Protein AF-A0ABD5LX48-F1 (afdb_monomer_lite)

Organism: Proteus mirabilis (NCBI:txid584)

Foldseek 3Di:
DDDDVPWDWDWDADPVRHTQWIDIHPDFIWGFDADPVGDTQWIDGPVFKIKGFDADPVGHTDDIDIDGDDVVVVVVNPPPDPVVCVVPVPDPPDDD

Sequence (96 aa):
MTRFGERELHYAFGALGELTSLQVNQHAPLQFSYNAVGQEYLRRSHAGFVNSSHYTATGLLAHQRAGRGTEQFFTIDTSPSPTTAILYGCAPQLSI

pLDDT: mean 78.26, std 23.56, range [28.02, 98.0]

Radius of gyration: 16.65 Å; chains: 1; bounding box: 33×35×47 Å

Secondary structure (DSSP, 8-state):
-EEETTEEEEEEE-TTS-EEEEEETTSPPEEEEE-TTS-EEEEEETTTEEEEEEE-TTS-EEEEEEEE--HHHHHTTTS--HHHHHHHT-------

Structure (mmCIF, N/CA/C/O backbone):
data_AF-A0ABD5LX48-F1
#
_entry.id   AF-A0ABD5LX48-F1
#
loop_
_atom_site.group_PDB
_atom_site.id
_atom_site.type_symbol
_atom_site.label_atom_id
_atom_site.label_alt_id
_atom_site.label_comp_id
_atom_site.label_asym_id
_atom_site.label_entity_id
_atom_site.label_seq_id
_atom_site.pdbx_PDB_ins_code
_atom_site.Cartn_x
_atom_site.Cartn_y
_atom_site.Cartn_z
_atom_site.occupancy
_atom_site.B_iso_or_equiv
_atom_site.auth_seq_id
_atom_site.auth_comp_id
_atom_site.auth_asym_id
_atom_site.auth_atom_id
_atom_site.pdbx_PDB_model_num
ATOM 1 N N . MET A 1 1 ? -3.566 3.563 21.565 1.00 67.00 1 MET A N 1
ATOM 2 C CA . MET A 1 1 ? -4.786 2.932 21.023 1.00 67.00 1 MET A CA 1
ATOM 3 C C . MET A 1 1 ? -5.529 3.989 20.233 1.00 67.00 1 MET A C 1
ATOM 5 O O . MET A 1 1 ? -5.910 4.999 20.813 1.00 67.00 1 MET A O 1
ATOM 9 N N . THR A 1 2 ? -5.632 3.810 18.918 1.00 91.12 2 THR A N 1
ATOM 10 C CA . THR A 1 2 ? -6.217 4.807 18.012 1.00 91.12 2 THR A CA 1
ATOM 11 C C . THR A 1 2 ? -7.670 4.443 17.761 1.00 91.12 2 THR A C 1
ATOM 13 O O . THR A 1 2 ? -7.980 3.286 17.485 1.00 91.12 2 THR A O 1
ATOM 16 N N . ARG A 1 3 ? -8.573 5.415 17.888 1.00 93.50 3 ARG A N 1
ATOM 17 C CA . ARG A 1 3 ? -10.008 5.219 17.670 1.00 93.50 3 ARG A CA 1
ATOM 18 C C . ARG A 1 3 ? -10.530 6.179 16.616 1.00 93.50 3 ARG A C 1
ATOM 20 O O . ARG A 1 3 ? -10.157 7.348 16.604 1.00 93.50 3 ARG A O 1
ATOM 27 N N . PHE A 1 4 ? -11.414 5.677 15.764 1.00 90.25 4 PHE A N 1
ATOM 28 C CA . PHE A 1 4 ? -12.155 6.462 14.785 1.00 90.25 4 PHE A CA 1
ATOM 29 C C . PHE A 1 4 ? -13.655 6.255 15.018 1.00 90.25 4 PHE A C 1
ATOM 31 O O . PHE A 1 4 ? -14.233 5.240 14.617 1.00 90.25 4 PHE A O 1
ATOM 38 N N . GLY A 1 5 ? -14.276 7.195 15.734 1.00 92.62 5 GLY A N 1
ATOM 39 C CA . GLY 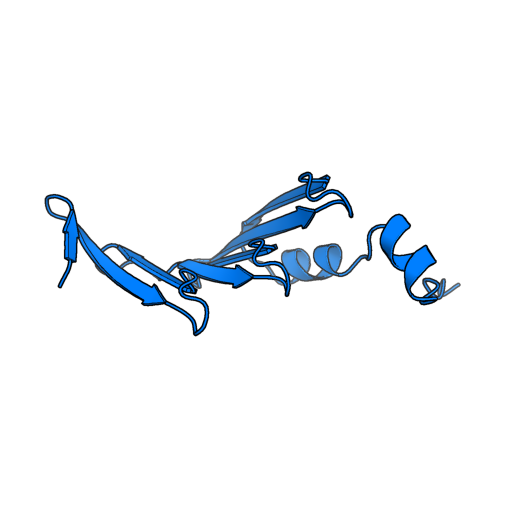A 1 5 ? -15.600 6.985 16.321 1.00 92.62 5 GLY A CA 1
ATOM 40 C C . GLY A 1 5 ? -15.568 5.814 17.307 1.00 92.62 5 GLY A C 1
ATOM 41 O O . GLY A 1 5 ? -14.710 5.758 18.185 1.00 92.62 5 GLY A O 1
ATOM 42 N N . GLU A 1 6 ? -16.469 4.851 17.123 1.00 93.81 6 GLU A N 1
ATOM 43 C CA . GLU A 1 6 ? -16.549 3.630 17.941 1.00 93.81 6 GLU A CA 1
ATOM 44 C C . GLU A 1 6 ? -15.591 2.517 17.490 1.00 93.81 6 GLU A C 1
ATOM 46 O O . GLU A 1 6 ? -15.545 1.450 18.098 1.00 93.81 6 GLU A O 1
ATOM 51 N N . ARG A 1 7 ? -14.827 2.738 16.413 1.00 95.31 7 ARG A N 1
ATOM 52 C CA . ARG A 1 7 ? -13.945 1.720 15.834 1.00 95.31 7 ARG A CA 1
ATOM 53 C C . ARG A 1 7 ? -12.545 1.839 16.407 1.00 95.31 7 ARG A C 1
ATOM 55 O O . ARG A 1 7 ? -11.947 2.914 16.380 1.00 95.31 7 ARG A O 1
ATOM 62 N N . GLU A 1 8 ? -12.013 0.726 16.882 1.00 97.12 8 GLU A N 1
ATOM 63 C CA . GLU A 1 8 ? -10.615 0.585 17.258 1.00 97.12 8 GLU A CA 1
ATOM 64 C C . GLU A 1 8 ? -9.770 0.291 16.019 1.00 97.12 8 GLU A C 1
ATOM 66 O O . GLU A 1 8 ? -10.144 -0.526 15.177 1.00 97.12 8 GLU A O 1
ATOM 71 N N . LEU A 1 9 ? -8.643 0.987 15.896 1.00 97.00 9 LEU A N 1
ATOM 72 C CA . LEU A 1 9 ? -7.692 0.811 14.811 1.00 97.00 9 LEU A CA 1
ATOM 73 C C . LEU A 1 9 ? -6.365 0.314 15.373 1.00 97.00 9 LEU A C 1
ATOM 75 O O . LEU A 1 9 ? -5.755 0.972 16.223 1.00 97.00 9 LEU A O 1
ATOM 79 N N . HIS A 1 10 ? -5.887 -0.800 14.826 1.00 97.31 10 HIS A N 1
ATOM 80 C CA . HIS A 1 10 ? -4.508 -1.244 14.995 1.00 97.31 10 HIS A CA 1
ATOM 81 C C . HIS A 1 10 ? -3.806 -1.155 13.652 1.00 97.31 10 HIS A C 1
ATOM 83 O O . HIS A 1 10 ? -4.341 -1.576 12.628 1.00 97.31 10 HIS A O 1
ATOM 89 N N . TYR A 1 11 ? -2.603 -0.604 13.653 1.00 97.06 11 TYR A N 1
ATOM 90 C CA . TYR A 1 11 ? -1.789 -0.488 12.459 1.00 97.06 11 TYR A CA 1
ATOM 91 C C . TYR A 1 11 ? -0.331 -0.748 12.793 1.00 97.06 11 TYR A C 1
ATOM 93 O O . TYR A 1 11 ? 0.113 -0.524 13.921 1.00 97.06 11 TYR A O 1
ATOM 101 N N . ALA A 1 12 ? 0.403 -1.217 11.795 1.00 97.50 12 ALA A N 1
ATOM 102 C CA . ALA A 1 12 ? 1.846 -1.367 11.858 1.00 97.50 12 ALA A CA 1
ATOM 103 C C . A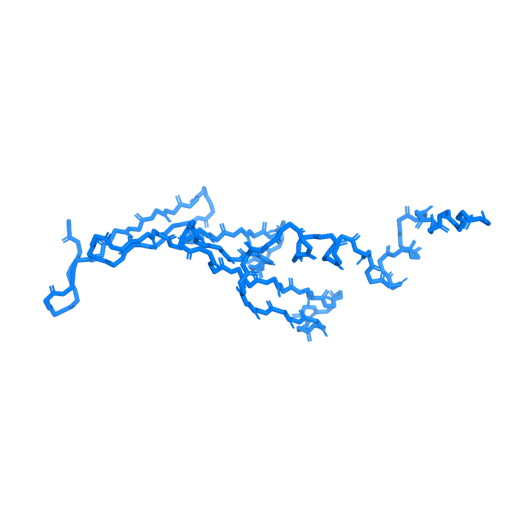LA A 1 12 ? 2.471 -0.659 10.661 1.00 97.50 12 ALA A C 1
ATOM 105 O O . ALA A 1 12 ? 1.899 -0.657 9.568 1.00 97.50 12 ALA A O 1
ATOM 106 N N . PHE A 1 13 ? 3.644 -0.080 10.888 1.00 97.56 13 PHE A N 1
ATOM 107 C CA . PHE A 1 13 ? 4.448 0.536 9.846 1.00 97.56 13 PHE A CA 1
ATOM 108 C C . PHE A 1 13 ? 5.730 -0.263 9.644 1.00 97.56 13 PHE A C 1
ATOM 110 O O . PHE A 1 13 ? 6.275 -0.820 10.600 1.00 97.56 13 PHE A O 1
ATOM 117 N N . GLY A 1 14 ? 6.182 -0.347 8.398 1.00 94.31 14 GLY A N 1
ATOM 118 C CA . GLY A 1 14 ? 7.487 -0.891 8.058 1.00 94.31 14 GLY A CA 1
ATOM 119 C C . GLY A 1 14 ? 8.610 0.118 8.289 1.00 94.31 14 GLY A C 1
ATOM 120 O O . GLY A 1 14 ? 8.407 1.215 8.816 1.00 94.31 14 GLY A O 1
ATOM 121 N N . ALA A 1 15 ? 9.825 -0.274 7.910 1.00 91.50 15 ALA A N 1
ATOM 122 C CA . ALA A 1 15 ? 11.029 0.511 8.174 1.00 91.50 15 ALA A CA 1
ATOM 123 C C . ALA A 1 15 ? 11.076 1.834 7.392 1.00 91.50 15 ALA A C 1
ATOM 125 O O . ALA A 1 15 ? 11.768 2.759 7.812 1.00 91.50 15 ALA A O 1
ATOM 126 N N . LEU A 1 16 ? 10.341 1.933 6.278 1.00 92.62 16 LEU A N 1
ATOM 127 C CA . LEU A 1 16 ? 10.251 3.142 5.460 1.00 92.62 16 LEU A CA 1
ATOM 128 C C . LEU A 1 16 ? 9.026 3.997 5.831 1.00 92.62 16 LEU A C 1
ATOM 130 O O . LEU A 1 16 ? 8.750 4.995 5.168 1.00 92.62 16 LEU A O 1
ATOM 134 N N . GLY A 1 17 ? 8.298 3.631 6.893 1.00 94.81 17 GLY A N 1
ATOM 135 C CA . GLY A 1 17 ? 7.078 4.314 7.324 1.00 94.81 17 GLY A CA 1
ATOM 136 C C . GLY A 1 17 ? 5.836 3.941 6.510 1.00 94.81 17 GLY A C 1
ATOM 137 O O . GLY A 1 17 ? 4.797 4.585 6.644 1.00 94.81 17 GLY A O 1
ATOM 138 N N . GLU A 1 18 ? 5.914 2.907 5.676 1.00 94.94 18 GLU A N 1
ATOM 139 C CA . GLU A 1 18 ? 4.799 2.378 4.900 1.00 94.94 18 GLU A CA 1
ATOM 140 C C . GLU A 1 18 ? 3.842 1.564 5.781 1.00 94.94 18 GLU A C 1
ATOM 142 O O . GLU A 1 18 ? 4.270 0.834 6.673 1.00 94.94 18 GLU A O 1
ATOM 147 N N . LEU A 1 19 ? 2.531 1.679 5.556 1.00 97.88 19 LEU A N 1
ATOM 148 C CA . LEU A 1 19 ? 1.521 0.940 6.318 1.00 97.88 19 LEU A CA 1
ATOM 149 C C . LEU A 1 19 ? 1.556 -0.541 5.925 1.00 97.88 19 LEU A C 1
ATOM 151 O O . LEU A 1 19 ? 1.125 -0.889 4.837 1.00 97.88 19 LEU A O 1
ATOM 155 N N . THR A 1 20 ? 2.010 -1.431 6.802 1.00 97.81 20 THR A N 1
ATOM 156 C CA . THR A 1 20 ? 2.142 -2.871 6.498 1.00 97.81 20 THR A CA 1
ATOM 157 C C . THR A 1 20 ? 0.981 -3.707 7.024 1.00 97.81 20 THR A C 1
ATOM 159 O O . THR A 1 20 ? 0.708 -4.792 6.503 1.00 97.81 20 THR A O 1
ATOM 162 N N . SER A 1 21 ? 0.260 -3.201 8.028 1.00 98.00 21 SER A N 1
ATOM 163 C CA . SER A 1 21 ? -0.924 -3.847 8.592 1.00 98.00 21 SER A CA 1
ATOM 164 C C . SER A 1 21 ? -1.975 -2.821 8.993 1.00 98.00 21 SER A C 1
ATOM 166 O O . SER A 1 21 ? -1.634 -1.793 9.575 1.00 98.00 21 SER A O 1
ATOM 168 N N . LEU A 1 22 ? -3.247 -3.124 8.729 1.00 97.69 22 LEU A N 1
ATOM 169 C CA . LEU A 1 22 ? -4.399 -2.370 9.222 1.00 97.69 22 LEU A CA 1
ATOM 170 C C . LEU A 1 22 ? -5.480 -3.332 9.712 1.00 97.6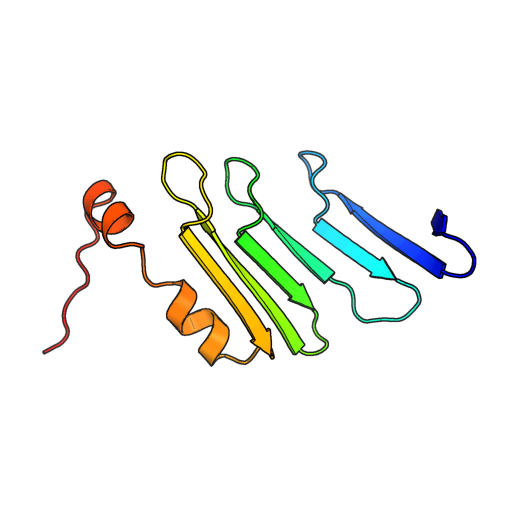9 22 LEU A C 1
ATOM 172 O O . LEU A 1 22 ? -5.975 -4.166 8.955 1.00 97.69 22 LEU A O 1
ATOM 176 N N . GLN A 1 23 ? -5.896 -3.164 10.959 1.00 97.69 23 GLN A N 1
ATOM 177 C CA . GLN A 1 23 ? -6.985 -3.896 11.583 1.00 97.69 23 GLN A CA 1
ATOM 178 C C . GLN A 1 23 ? -8.035 -2.921 12.106 1.00 97.69 23 GLN A C 1
ATOM 180 O O . GLN A 1 23 ? -7.703 -1.917 12.737 1.00 97.69 23 GLN A O 1
ATOM 185 N N . VAL A 1 24 ? -9.302 -3.255 11.870 1.00 96.25 24 VAL A N 1
ATOM 186 C CA . VAL A 1 24 ? -10.454 -2.538 12.417 1.00 96.25 24 VAL A CA 1
ATOM 187 C C . VAL A 1 24 ? -11.163 -3.470 13.387 1.00 96.25 24 VAL A C 1
ATOM 189 O O . VAL A 1 24 ? -11.631 -4.537 12.981 1.00 96.25 24 VAL A O 1
ATOM 192 N N . ASN A 1 25 ? -11.264 -3.068 14.651 1.00 95.50 25 ASN A N 1
ATOM 193 C CA . ASN A 1 25 ? -11.817 -3.886 15.729 1.00 95.50 25 ASN A CA 1
ATOM 194 C C . ASN A 1 25 ? -11.186 -5.296 15.721 1.00 95.50 25 ASN A C 1
ATOM 196 O O . ASN A 1 25 ? -9.978 -5.456 15.563 1.00 95.50 25 ASN A O 1
ATOM 200 N N . GLN A 1 26 ? -12.022 -6.335 15.797 1.00 95.19 26 GLN A N 1
ATOM 201 C CA . GLN A 1 26 ? -11.601 -7.736 15.842 1.00 95.19 26 GLN A CA 1
ATOM 202 C C . GLN A 1 26 ? -11.615 -8.422 14.463 1.00 95.19 26 GLN A C 1
ATOM 204 O O . GLN A 1 26 ? -11.552 -9.648 14.390 1.00 95.19 26 GLN A O 1
ATOM 209 N N . HIS A 1 27 ? -11.746 -7.668 13.364 1.00 95.19 27 HIS A N 1
ATOM 210 C CA . HIS A 1 27 ? -11.719 -8.255 12.022 1.00 95.19 27 HIS A CA 1
ATOM 211 C C . HIS A 1 27 ? -10.313 -8.729 11.645 1.00 95.19 27 HIS A C 1
ATOM 213 O O . HIS A 1 27 ? -9.316 -8.208 12.138 1.00 95.19 27 HIS A O 1
ATOM 219 N N . ALA A 1 28 ? -10.224 -9.695 10.727 1.00 95.75 28 ALA A N 1
ATOM 220 C CA . ALA A 1 28 ? -8.936 -10.144 10.214 1.00 95.75 28 ALA A CA 1
ATOM 221 C C . ALA A 1 28 ? -8.186 -8.967 9.552 1.00 95.75 28 ALA A C 1
ATOM 223 O O . ALA A 1 28 ? -8.758 -8.315 8.670 1.00 95.75 28 ALA A O 1
ATOM 224 N N . PRO A 1 29 ? -6.922 -8.699 9.927 1.00 96.94 29 PRO A N 1
ATOM 225 C CA . PRO A 1 29 ? -6.184 -7.548 9.420 1.00 96.94 29 PRO A CA 1
ATOM 226 C C . PRO A 1 29 ? -5.998 -7.605 7.901 1.00 96.94 29 PRO A C 1
ATOM 228 O O . PRO A 1 29 ? -5.915 -8.687 7.308 1.00 96.94 29 PRO A O 1
ATOM 231 N N . LEU A 1 30 ? -5.875 -6.431 7.288 1.00 97.25 30 LEU A N 1
ATOM 232 C CA . LEU A 1 30 ? -5.285 -6.258 5.967 1.00 97.25 30 LEU A CA 1
ATOM 233 C C . LEU A 1 30 ? -3.762 -6.222 6.111 1.00 97.25 30 LEU A C 1
ATOM 235 O O . LEU A 1 30 ? -3.246 -5.480 6.940 1.00 97.25 30 LEU A O 1
ATOM 239 N N . GLN A 1 31 ? -3.056 -7.005 5.302 1.00 97.94 31 GLN A N 1
ATOM 240 C CA . GLN A 1 31 ? -1.609 -6.936 5.118 1.00 97.94 31 GLN A CA 1
ATOM 241 C C . GLN A 1 31 ? -1.313 -6.277 3.776 1.00 97.94 31 GLN A C 1
ATOM 243 O O . GLN A 1 31 ? -1.966 -6.606 2.784 1.00 97.94 31 GLN A O 1
ATOM 248 N N . PHE A 1 32 ? -0.310 -5.410 3.749 1.00 97.38 32 PHE A N 1
ATOM 249 C CA . PHE A 1 32 ? 0.112 -4.658 2.571 1.00 97.38 32 PHE A CA 1
ATOM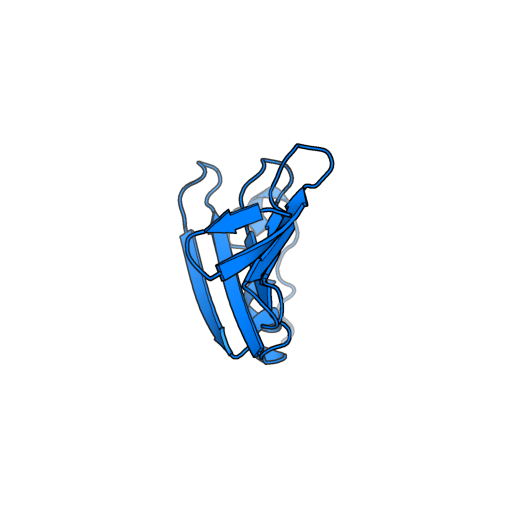 250 C C . PHE A 1 32 ? 1.558 -5.019 2.230 1.00 97.38 32 PHE A C 1
ATOM 252 O O . PHE A 1 32 ? 2.376 -5.265 3.118 1.00 97.38 32 PHE A O 1
ATOM 259 N N . SER A 1 33 ? 1.884 -5.085 0.944 1.00 94.25 33 SER A N 1
ATOM 260 C CA . SER A 1 33 ? 3.241 -5.345 0.464 1.00 94.25 33 SER A CA 1
ATOM 261 C C . SER A 1 33 ? 3.601 -4.379 -0.649 1.00 94.25 33 SER A C 1
ATOM 263 O O . SER A 1 33 ? 2.793 -4.099 -1.537 1.00 94.25 33 SER A O 1
ATOM 265 N N . TYR A 1 34 ? 4.835 -3.892 -0.589 1.00 92.19 34 TYR A N 1
ATOM 266 C CA . TYR A 1 34 ? 5.333 -2.817 -1.432 1.00 92.19 34 TYR A CA 1
ATOM 267 C C . TYR A 1 34 ? 6.534 -3.284 -2.248 1.00 92.19 34 TYR A C 1
ATOM 269 O O . TYR A 1 34 ? 7.314 -4.126 -1.799 1.00 92.19 34 TYR A O 1
ATOM 277 N N . ASN A 1 35 ? 6.672 -2.754 -3.459 1.00 88.25 35 ASN A N 1
ATOM 278 C CA . ASN A 1 35 ? 7.873 -2.946 -4.262 1.00 88.25 35 ASN A CA 1
ATOM 279 C C . ASN A 1 35 ? 9.000 -2.005 -3.785 1.00 88.25 35 ASN A C 1
ATOM 281 O O . ASN A 1 35 ? 8.799 -1.155 -2.917 1.00 88.25 35 ASN A O 1
ATOM 285 N N . ALA A 1 36 ? 10.193 -2.129 -4.372 1.00 86.94 36 ALA A N 1
ATOM 286 C CA . ALA A 1 36 ? 11.368 -1.347 -3.972 1.00 86.94 36 ALA A CA 1
ATOM 287 C C . ALA A 1 36 ? 11.208 0.178 -4.142 1.00 86.94 36 ALA A C 1
ATOM 289 O O . ALA A 1 36 ? 11.947 0.938 -3.524 1.00 86.94 36 ALA A O 1
ATOM 290 N N . VAL A 1 37 ? 10.254 0.626 -4.966 1.00 88.94 37 VAL A N 1
ATOM 291 C CA . VAL A 1 37 ? 9.949 2.050 -5.184 1.00 88.94 37 VAL A CA 1
ATOM 292 C C . VAL A 1 37 ? 8.739 2.528 -4.369 1.00 88.94 37 VAL A C 1
ATOM 294 O O . VAL A 1 37 ? 8.281 3.652 -4.553 1.00 88.94 37 VAL A O 1
ATOM 297 N N . GLY A 1 38 ? 8.221 1.697 -3.458 1.00 89.75 38 GLY A N 1
ATOM 298 C CA . GLY A 1 38 ? 7.167 2.065 -2.510 1.00 89.75 38 GLY A CA 1
ATOM 299 C C . GLY A 1 38 ? 5.736 1.954 -3.039 1.00 89.75 38 GLY A C 1
ATOM 300 O O . GLY A 1 38 ? 4.816 2.468 -2.408 1.00 89.75 38 GLY A O 1
ATOM 301 N N . GLN A 1 39 ? 5.506 1.289 -4.172 1.00 92.31 39 GLN A N 1
ATOM 302 C CA . GLN A 1 39 ? 4.151 1.042 -4.676 1.00 92.31 39 GLN A CA 1
ATOM 303 C C . GLN A 1 39 ? 3.582 -0.245 -4.079 1.00 92.31 39 GLN A C 1
ATOM 305 O O . GLN A 1 39 ? 4.245 -1.285 -4.088 1.00 92.31 39 GLN A O 1
ATOM 310 N N . GLU A 1 40 ? 2.346 -0.185 -3.585 1.00 94.81 40 GLU A N 1
ATOM 311 C CA . GLU A 1 40 ? 1.620 -1.354 -3.086 1.00 94.81 40 GLU A CA 1
ATOM 312 C C . GLU A 1 40 ? 1.286 -2.293 -4.252 1.00 94.81 40 GLU A C 1
ATOM 314 O O . GLU A 1 40 ? 0.505 -1.931 -5.126 1.00 94.81 40 GLU A O 1
ATOM 319 N N . TYR A 1 41 ? 1.844 -3.504 -4.268 1.00 92.31 41 TYR A N 1
ATOM 320 C CA . TYR A 1 41 ? 1.541 -4.495 -5.311 1.00 92.31 41 TYR A CA 1
ATOM 321 C C . TYR A 1 41 ? 0.635 -5.623 -4.814 1.00 92.31 41 TYR A C 1
ATOM 323 O O . TYR A 1 41 ? 0.044 -6.337 -5.622 1.00 92.31 41 TYR A O 1
ATOM 331 N N . LEU A 1 42 ? 0.508 -5.792 -3.495 1.00 93.75 42 LEU A N 1
ATOM 332 C CA . LEU A 1 42 ? -0.322 -6.831 -2.903 1.00 93.75 42 LEU A CA 1
ATOM 333 C C . LEU A 1 42 ? -0.970 -6.344 -1.610 1.00 93.75 42 LEU A C 1
ATOM 335 O O . LEU A 1 42 ? -0.305 -5.843 -0.702 1.00 93.75 42 LEU A O 1
ATOM 339 N N . ARG A 1 43 ? -2.271 -6.596 -1.503 1.00 96.00 43 ARG A N 1
ATOM 340 C CA . ARG A 1 43 ? -3.058 -6.447 -0.283 1.00 96.00 43 ARG A CA 1
ATOM 341 C C . ARG A 1 43 ? -3.846 -7.710 -0.032 1.00 96.00 43 ARG A C 1
ATOM 343 O O . ARG A 1 43 ? -4.514 -8.205 -0.933 1.00 96.00 43 ARG A O 1
ATOM 350 N N . ARG A 1 44 ? -3.820 -8.227 1.191 1.00 95.25 44 ARG A N 1
ATOM 351 C CA . ARG A 1 44 ? -4.540 -9.461 1.526 1.00 95.25 44 ARG A CA 1
ATOM 352 C C . ARG A 1 44 ? -5.094 -9.463 2.937 1.00 95.25 44 ARG A C 1
ATOM 354 O O . ARG A 1 44 ? -4.632 -8.722 3.791 1.00 95.25 44 ARG A O 1
ATOM 361 N N . SER A 1 45 ? -6.075 -10.319 3.175 1.00 95.25 45 SER A N 1
ATOM 362 C CA . SER A 1 45 ? -6.549 -10.681 4.505 1.00 95.25 45 SER A CA 1
ATOM 363 C C . SER A 1 45 ? -6.799 -12.178 4.558 1.00 95.25 45 SER A C 1
ATOM 365 O O . SER A 1 45 ? -7.349 -12.761 3.622 1.00 95.25 45 SER A O 1
ATOM 367 N N . HIS A 1 46 ? -6.470 -12.790 5.692 1.00 90.44 46 HIS A N 1
ATOM 368 C CA . HIS A 1 46 ? -6.747 -14.200 5.969 1.00 90.44 46 HIS A CA 1
ATOM 369 C C . HIS A 1 46 ? -8.252 -14.527 5.992 1.00 90.44 46 HIS A C 1
ATOM 371 O O . HIS A 1 46 ? -8.620 -15.692 5.906 1.00 90.44 46 HIS A O 1
ATOM 377 N N . ALA A 1 47 ? -9.133 -13.516 6.012 1.00 91.50 47 ALA A N 1
ATOM 378 C CA . ALA A 1 47 ? -10.566 -13.688 5.750 1.00 91.50 47 ALA A CA 1
ATOM 379 C C . ALA A 1 47 ? -10.888 -14.044 4.279 1.00 91.50 47 ALA A C 1
ATOM 381 O O . ALA A 1 47 ? -12.053 -14.191 3.913 1.00 91.50 47 ALA A O 1
ATOM 382 N N . GLY A 1 48 ? -9.866 -14.187 3.430 1.00 89.00 48 GLY A N 1
ATOM 383 C CA . GLY A 1 48 ? -9.993 -14.621 2.045 1.00 89.00 48 GLY A CA 1
ATOM 384 C C . GLY A 1 48 ? -10.081 -13.477 1.046 1.00 89.00 48 GLY A C 1
ATOM 385 O O . GLY A 1 48 ? -10.553 -13.710 -0.054 1.00 89.00 48 GLY A O 1
ATOM 386 N N . PHE A 1 49 ? -9.644 -12.265 1.387 1.00 91.44 49 PHE A N 1
ATOM 387 C CA . PHE A 1 49 ? -9.543 -11.148 0.441 1.00 91.44 49 PHE A CA 1
ATOM 388 C C . PHE A 1 49 ? -8.117 -11.035 -0.098 1.00 91.44 49 PHE A C 1
ATOM 390 O O . PHE A 1 49 ? -7.169 -11.102 0.684 1.00 91.44 49 PHE A O 1
ATOM 397 N N . VAL A 1 50 ? -7.965 -10.813 -1.405 1.00 92.50 50 VAL A N 1
ATOM 398 C CA . VAL A 1 50 ? -6.693 -10.428 -2.030 1.00 92.50 50 VAL A CA 1
ATOM 399 C C . VAL A 1 50 ? -6.948 -9.373 -3.109 1.00 92.50 50 VAL A C 1
ATOM 401 O O . VAL A 1 50 ? -7.937 -9.453 -3.835 1.00 92.50 50 VAL A O 1
ATOM 404 N N . ASN A 1 51 ? -6.054 -8.394 -3.215 1.00 91.69 51 ASN A N 1
ATOM 405 C CA . ASN A 1 51 ? -5.928 -7.459 -4.325 1.00 91.69 51 ASN A CA 1
ATOM 406 C C . ASN A 1 51 ? -4.460 -7.427 -4.769 1.00 91.69 51 ASN A C 1
ATOM 408 O O . ASN A 1 51 ? -3.588 -7.203 -3.931 1.00 91.69 51 ASN A O 1
ATOM 412 N N . SER A 1 52 ? -4.200 -7.661 -6.053 1.00 91.12 52 SER A N 1
ATOM 413 C CA . SER A 1 52 ? -2.886 -7.482 -6.667 1.00 91.12 52 SER A CA 1
ATOM 414 C C . SER A 1 52 ? -2.897 -6.337 -7.670 1.00 91.12 52 SER A C 1
ATOM 416 O O . SER A 1 52 ? -3.884 -6.118 -8.375 1.00 91.12 52 SER A O 1
ATOM 418 N N . SER A 1 53 ? -1.800 -5.587 -7.724 1.00 90.00 53 SER A N 1
ATOM 419 C CA . SER A 1 53 ? -1.637 -4.412 -8.581 1.00 90.00 53 SER A CA 1
ATOM 420 C C . SER A 1 53 ? -0.262 -4.424 -9.248 1.00 90.00 53 SER A C 1
ATOM 422 O O . SER A 1 53 ? 0.757 -4.603 -8.589 1.00 90.00 53 SER A O 1
ATOM 424 N N . HIS A 1 54 ? -0.235 -4.203 -10.561 1.00 90.69 54 HIS A N 1
ATOM 425 C CA . HIS A 1 54 ? 0.979 -4.117 -11.373 1.00 90.69 54 HIS A CA 1
ATOM 426 C C . HIS A 1 54 ? 1.086 -2.754 -12.018 1.00 90.69 54 HIS A C 1
ATOM 428 O O . HIS A 1 54 ? 0.097 -2.228 -12.534 1.00 90.69 54 HIS A O 1
ATOM 434 N N . TYR A 1 55 ? 2.302 -2.224 -12.055 1.00 89.00 55 TYR A N 1
ATOM 435 C CA . TYR A 1 55 ? 2.581 -0.894 -12.574 1.00 89.00 55 TYR A CA 1
ATOM 436 C C . TYR A 1 55 ? 3.478 -0.958 -13.812 1.00 89.00 55 TYR A C 1
ATOM 438 O O . TYR A 1 55 ? 4.337 -1.831 -13.936 1.00 89.00 55 TYR A O 1
ATOM 446 N N . THR A 1 56 ? 3.282 -0.025 -14.741 1.00 89.31 56 THR A N 1
ATOM 447 C CA . THR A 1 56 ? 4.211 0.222 -15.847 1.00 89.31 56 THR A CA 1
ATOM 448 C C . THR A 1 56 ? 5.536 0.772 -15.314 1.00 89.31 56 THR A C 1
ATOM 450 O O . THR A 1 56 ? 5.616 1.261 -14.188 1.00 89.31 56 THR A O 1
ATOM 453 N N . ALA A 1 57 ? 6.571 0.793 -16.159 1.00 85.62 57 ALA A N 1
ATOM 454 C CA . ALA A 1 57 ? 7.856 1.415 -15.821 1.00 85.62 57 ALA A CA 1
ATOM 455 C C . ALA A 1 57 ? 7.742 2.913 -15.468 1.00 85.62 57 ALA A C 1
ATOM 457 O O . ALA A 1 57 ? 8.568 3.439 -14.731 1.00 85.62 57 ALA A O 1
ATOM 458 N N . THR A 1 58 ? 6.712 3.600 -15.972 1.00 91.50 58 THR A N 1
ATOM 459 C CA . THR A 1 58 ? 6.415 5.006 -15.651 1.00 91.50 58 THR A CA 1
ATOM 460 C C . THR A 1 58 ? 5.542 5.173 -14.403 1.00 91.50 58 THR A C 1
ATOM 462 O O . THR A 1 58 ? 5.185 6.294 -14.056 1.00 91.50 58 THR A O 1
ATOM 465 N N . GLY A 1 59 ? 5.187 4.076 -13.729 1.00 88.88 59 GLY A N 1
ATOM 466 C CA . GLY A 1 59 ? 4.415 4.083 -12.489 1.00 88.88 59 GLY A CA 1
ATOM 467 C C . GLY A 1 59 ? 2.893 4.103 -12.662 1.00 88.88 59 GLY A C 1
ATOM 468 O O . GLY A 1 59 ? 2.185 4.281 -11.674 1.00 88.88 59 GLY A O 1
ATOM 469 N N . LEU A 1 60 ? 2.366 3.905 -13.875 1.00 93.69 60 LEU A N 1
ATOM 470 C CA . LEU A 1 60 ? 0.919 3.837 -14.117 1.00 93.69 60 LEU A CA 1
ATOM 471 C C . LEU A 1 60 ? 0.377 2.446 -13.784 1.00 93.69 60 LEU A C 1
ATOM 473 O O . LEU A 1 60 ? 1.040 1.453 -14.060 1.00 93.69 60 LEU A O 1
ATOM 477 N N . LEU A 1 61 ? -0.836 2.352 -13.238 1.00 90.56 61 LEU A N 1
ATOM 478 C CA . LEU A 1 61 ? -1.485 1.062 -12.988 1.00 90.56 61 LEU A CA 1
ATOM 479 C C . LEU A 1 61 ? -1.787 0.361 -14.324 1.00 90.56 61 LEU A C 1
ATOM 4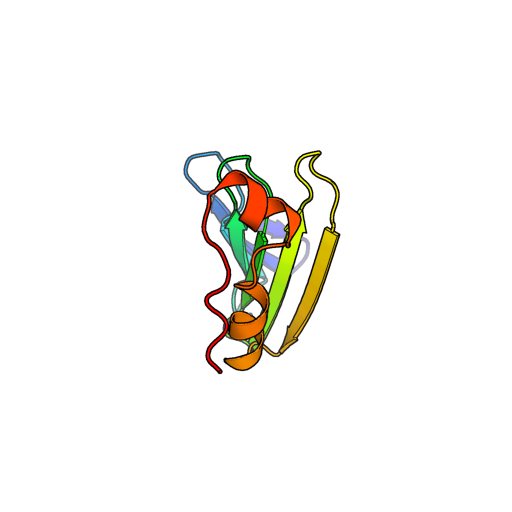81 O O . LEU A 1 61 ? -2.586 0.851 -15.118 1.00 90.56 61 LEU A O 1
ATOM 485 N N . ALA A 1 62 ? -1.141 -0.778 -14.565 1.00 89.81 62 ALA A N 1
ATOM 486 C CA . ALA A 1 62 ? -1.287 -1.573 -15.782 1.00 89.81 62 ALA A CA 1
ATOM 487 C C . ALA A 1 62 ? -2.339 -2.677 -15.617 1.00 89.81 62 ALA A C 1
ATOM 489 O O . ALA A 1 62 ? -3.189 -2.872 -16.485 1.00 89.81 62 ALA A O 1
ATOM 490 N N . HIS A 1 63 ? -2.295 -3.388 -14.488 1.00 88.31 63 HIS A N 1
ATOM 491 C CA . HIS A 1 63 ? -3.229 -4.464 -14.177 1.00 88.31 63 HIS A CA 1
ATOM 492 C C . HIS A 1 63 ? -3.598 -4.422 -12.704 1.00 88.31 63 HIS A C 1
ATOM 494 O O . HIS A 1 63 ? -2.740 -4.214 -11.849 1.00 88.31 63 HIS A O 1
ATOM 500 N N . GLN A 1 64 ? -4.869 -4.665 -12.410 1.00 92.19 64 GLN A N 1
ATOM 501 C CA . GLN A 1 64 ? -5.333 -4.858 -11.049 1.00 92.19 64 GLN A CA 1
ATOM 502 C C . GLN A 1 64 ? -6.338 -5.993 -11.009 1.00 92.19 64 GLN A C 1
ATOM 504 O O . GLN A 1 64 ? -7.176 -6.135 -11.903 1.00 92.19 64 GLN A O 1
ATOM 509 N N . ARG A 1 65 ? -6.253 -6.803 -9.962 1.00 89.00 65 ARG A N 1
ATOM 510 C CA . ARG A 1 65 ? -7.209 -7.870 -9.690 1.00 89.00 65 ARG A CA 1
ATOM 511 C C . ARG A 1 65 ? -7.560 -7.826 -8.225 1.00 89.00 65 ARG A C 1
ATOM 513 O O . ARG A 1 65 ? -6.694 -7.603 -7.395 1.00 89.00 65 ARG A O 1
ATOM 520 N N . ALA A 1 66 ? -8.822 -8.058 -7.903 1.00 89.31 66 ALA A N 1
ATOM 521 C CA . ALA A 1 66 ? -9.277 -8.175 -6.529 1.00 89.31 66 ALA A CA 1
ATOM 522 C C . ALA A 1 66 ? -10.343 -9.259 -6.438 1.00 89.31 66 ALA A C 1
ATOM 524 O O . ALA A 1 66 ? -11.133 -9.444 -7.363 1.00 89.31 66 ALA A O 1
ATOM 525 N N . GLY A 1 67 ? -10.365 -9.989 -5.331 1.00 88.00 67 GLY A N 1
ATOM 526 C CA . GLY A 1 67 ? -11.347 -11.040 -5.139 1.00 88.00 67 GLY A CA 1
ATOM 527 C C . GLY A 1 67 ? -11.004 -11.966 -3.991 1.00 88.00 67 GLY A C 1
ATOM 528 O O . GLY A 1 67 ? -10.305 -11.595 -3.043 1.00 88.00 67 GLY A O 1
ATOM 529 N N . ARG A 1 68 ? -11.532 -13.189 -4.082 1.00 85.81 68 ARG A N 1
ATOM 530 C CA . ARG A 1 68 ? -11.285 -14.210 -3.076 1.00 85.81 68 ARG A CA 1
ATOM 531 C C . ARG A 1 68 ? -9.888 -14.798 -3.261 1.00 85.81 68 ARG A C 1
ATOM 533 O O . ARG A 1 68 ? -9.587 -15.334 -4.327 1.00 85.81 68 ARG A O 1
ATOM 540 N N . GLY A 1 69 ? -9.065 -14.719 -2.220 1.00 68.19 69 GLY A N 1
ATOM 541 C CA . GLY A 1 69 ? -7.738 -15.324 -2.159 1.00 68.19 69 GLY A CA 1
ATOM 542 C C . GLY A 1 69 ? -7.825 -16.839 -2.217 1.00 68.19 69 GLY A C 1
ATOM 543 O O . GLY A 1 69 ? -7.950 -17.497 -1.191 1.00 68.19 69 GLY A O 1
ATOM 544 N N . THR A 1 70 ? -7.800 -17.379 -3.426 1.00 66.00 70 THR A N 1
ATOM 545 C CA . THR A 1 70 ? -7.601 -18.803 -3.707 1.00 66.00 70 THR A CA 1
ATOM 546 C C . THR A 1 70 ? -6.191 -18.973 -4.265 1.00 66.00 70 THR A C 1
ATOM 548 O O . THR A 1 70 ? -5.604 -17.996 -4.729 1.00 66.00 70 THR A O 1
ATOM 551 N N . GLU A 1 71 ? -5.619 -20.179 -4.240 1.00 59.66 71 GLU A N 1
ATOM 552 C CA . GLU A 1 71 ? -4.259 -20.399 -4.768 1.00 59.66 71 GLU A CA 1
ATOM 553 C C . GLU A 1 71 ? -4.111 -19.930 -6.228 1.00 59.66 71 GLU A C 1
ATOM 555 O O . GLU A 1 71 ? -3.105 -19.322 -6.587 1.00 59.66 71 GLU A O 1
ATOM 560 N N . GLN A 1 72 ? -5.176 -20.070 -7.025 1.00 58.38 72 GLN A N 1
ATOM 561 C CA . GLN A 1 72 ? -5.261 -19.604 -8.413 1.00 58.38 72 GLN A CA 1
ATOM 562 C C . GLN A 1 72 ? -5.105 -18.077 -8.570 1.00 58.38 72 GLN A C 1
ATOM 564 O O . GLN A 1 72 ? -4.717 -17.604 -9.639 1.00 58.38 72 GLN A O 1
ATOM 569 N N . PHE A 1 73 ? -5.379 -17.295 -7.519 1.00 60.38 73 PHE A N 1
ATOM 570 C CA . PHE A 1 73 ? -5.216 -15.839 -7.535 1.00 60.38 73 PHE A CA 1
ATOM 571 C C . PHE A 1 73 ? -3.739 -15.437 -7.664 1.00 60.38 73 PHE A C 1
ATOM 573 O O . PHE A 1 73 ? -3.422 -14.488 -8.377 1.00 60.38 73 PHE A O 1
ATOM 580 N N . PHE A 1 74 ? -2.831 -16.182 -7.025 1.00 55.53 74 PHE A N 1
ATOM 581 C CA . PHE A 1 74 ? -1.395 -15.887 -7.024 1.00 55.53 74 PHE A CA 1
ATOM 582 C C . PHE A 1 74 ? -0.671 -16.433 -8.265 1.00 55.53 74 PHE A C 1
ATOM 584 O O . PHE A 1 74 ? 0.353 -15.887 -8.663 1.00 55.53 74 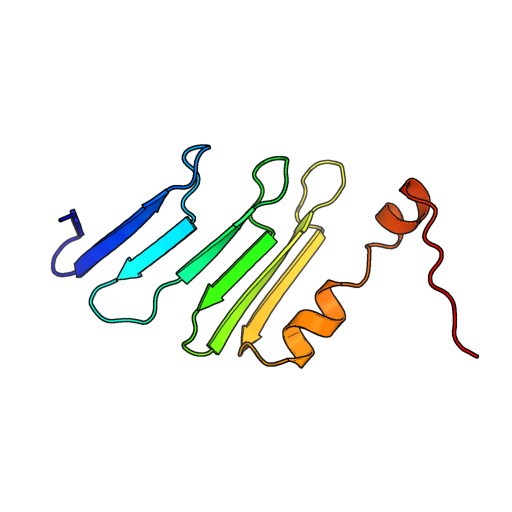PHE A O 1
ATOM 591 N N . THR A 1 75 ? -1.205 -17.476 -8.914 1.00 50.81 75 THR A N 1
ATOM 592 C CA . THR A 1 75 ? -0.561 -18.138 -10.067 1.00 50.81 75 THR A CA 1
ATOM 593 C C . THR A 1 75 ? -0.528 -17.278 -11.332 1.00 50.81 75 THR A C 1
ATOM 595 O O . THR A 1 75 ? 0.358 -17.442 -12.160 1.00 50.81 75 THR A O 1
ATOM 598 N N . ILE A 1 76 ? -1.489 -16.369 -11.517 1.00 47.00 76 ILE A N 1
ATOM 599 C CA . ILE A 1 76 ? -1.568 -15.542 -12.736 1.00 47.00 76 ILE A CA 1
ATOM 600 C C . ILE A 1 76 ? -0.865 -14.184 -12.539 1.00 47.00 76 ILE A C 1
ATOM 602 O O . ILE A 1 76 ? -0.595 -13.472 -13.502 1.00 47.00 76 ILE A O 1
ATOM 606 N N . ASP A 1 77 ? -0.543 -13.834 -11.294 1.00 49.44 77 ASP A N 1
ATOM 607 C CA . ASP A 1 77 ? 0.112 -12.578 -10.917 1.00 49.44 77 ASP A CA 1
ATOM 608 C C . ASP A 1 77 ? 1.644 -12.632 -11.068 1.00 49.44 77 ASP A C 1
ATOM 610 O O . ASP A 1 77 ? 2.314 -11.605 -11.080 1.00 49.44 77 ASP A O 1
ATOM 614 N N . THR A 1 78 ? 2.201 -13.837 -11.224 1.00 44.59 78 THR A N 1
ATOM 615 C CA . THR A 1 78 ? 3.625 -14.088 -11.487 1.00 44.59 78 THR A CA 1
ATOM 616 C C . THR A 1 78 ? 3.985 -14.064 -12.972 1.00 44.59 78 THR A C 1
ATOM 618 O O . THR A 1 78 ? 5.157 -14.241 -13.303 1.00 44.59 78 THR A O 1
ATOM 621 N N . SER A 1 79 ? 3.027 -13.828 -13.880 1.00 36.03 79 SER A N 1
ATOM 622 C CA . SER A 1 79 ? 3.356 -13.585 -15.286 1.00 36.03 79 SER A CA 1
ATOM 623 C C . SER A 1 79 ? 4.039 -12.221 -15.384 1.00 36.03 79 SER A C 1
ATOM 625 O O . SER A 1 79 ? 3.362 -11.211 -15.167 1.00 36.03 79 SER A O 1
ATOM 627 N N . PRO A 1 80 ? 5.341 -12.136 -15.725 1.00 39.03 80 PRO A N 1
ATOM 628 C CA . PRO A 1 80 ? 5.933 -10.845 -16.022 1.00 39.03 80 PRO A CA 1
ATOM 629 C C . PRO A 1 80 ? 5.102 -10.205 -17.134 1.00 39.03 80 PRO A C 1
ATOM 631 O O . PRO A 1 80 ? 4.742 -10.866 -18.113 1.00 39.03 80 PRO A O 1
ATOM 634 N N . SER A 1 81 ? 4.782 -8.918 -16.982 1.00 40.81 81 SER A N 1
ATOM 635 C CA . SER A 1 81 ? 4.365 -8.113 -18.127 1.00 40.81 81 SER A CA 1
ATOM 636 C C . SER A 1 81 ? 5.351 -8.401 -19.268 1.00 40.81 81 SER A C 1
ATOM 638 O O . SER A 1 81 ? 6.561 -8.446 -19.003 1.00 40.81 81 SER A O 1
ATOM 640 N N . PRO A 1 82 ? 4.898 -8.619 -20.517 1.00 42.00 82 PRO A N 1
ATOM 641 C CA . PRO A 1 82 ? 5.806 -8.889 -21.630 1.00 42.00 82 PRO A CA 1
ATOM 642 C C . PRO A 1 82 ? 6.885 -7.803 -21.758 1.00 42.00 82 PRO A C 1
ATOM 644 O O . PRO A 1 82 ? 7.988 -8.091 -22.202 1.00 42.00 82 PRO A O 1
ATOM 647 N N . THR A 1 83 ? 6.631 -6.588 -21.261 1.00 41.31 83 THR A N 1
ATOM 648 C CA . THR A 1 83 ? 7.610 -5.496 -21.197 1.00 41.31 83 THR A CA 1
ATOM 649 C C . THR A 1 83 ? 8.731 -5.728 -20.168 1.00 41.31 83 THR A C 1
ATOM 651 O O . THR A 1 83 ? 9.864 -5.315 -20.399 1.00 41.31 83 THR A O 1
ATOM 654 N N . THR A 1 84 ? 8.467 -6.420 -19.055 1.00 40.03 84 THR A N 1
ATOM 655 C CA . THR A 1 84 ? 9.469 -6.748 -18.019 1.00 40.03 84 THR A CA 1
ATOM 656 C C . THR A 1 84 ? 10.338 -7.945 -18.421 1.00 40.03 84 THR A C 1
ATOM 658 O O . THR A 1 84 ? 11.510 -8.004 -18.052 1.00 40.03 84 THR A O 1
ATOM 661 N N . ALA A 1 85 ? 9.802 -8.871 -19.226 1.00 38.47 85 ALA A N 1
ATOM 662 C CA . ALA A 1 85 ? 10.555 -10.015 -19.752 1.00 38.47 85 ALA A CA 1
ATOM 663 C C . ALA A 1 85 ? 11.673 -9.589 -20.726 1.00 38.47 85 ALA A C 1
ATOM 665 O O . ALA A 1 85 ? 12.747 -10.191 -20.729 1.00 38.47 85 ALA A O 1
ATOM 666 N N . ILE A 1 86 ? 11.469 -8.507 -21.491 1.00 37.06 86 ILE A N 1
ATOM 667 C CA . ILE A 1 86 ? 12.488 -7.982 -22.420 1.00 37.06 86 ILE A CA 1
ATOM 668 C C . ILE A 1 86 ? 13.651 -7.301 -21.678 1.00 37.06 86 ILE A C 1
ATOM 670 O O . ILE A 1 86 ? 14.775 -7.311 -22.171 1.00 37.06 86 ILE A O 1
ATOM 674 N N . LEU A 1 87 ? 13.424 -6.761 -20.474 1.00 39.66 87 LEU A N 1
ATOM 675 C CA . LEU A 1 87 ? 14.455 -6.021 -19.734 1.00 39.66 87 LEU A CA 1
ATOM 676 C C . LEU A 1 87 ? 15.373 -6.912 -18.872 1.00 39.66 87 LEU A C 1
ATOM 678 O O . LEU A 1 87 ? 16.486 -6.503 -18.559 1.00 39.66 87 LEU A O 1
ATOM 682 N N . TYR A 1 88 ? 14.937 -8.126 -18.516 1.00 35.62 88 TYR A N 1
ATOM 683 C CA . TYR A 1 88 ? 15.692 -9.045 -17.646 1.00 35.62 88 TYR A CA 1
ATOM 684 C C . TYR A 1 88 ? 16.076 -10.384 -18.296 1.00 35.62 88 TYR A C 1
ATOM 686 O O . TYR A 1 88 ? 16.566 -11.275 -17.607 1.00 35.62 88 TYR A O 1
ATOM 694 N N . GLY A 1 89 ? 15.881 -10.556 -19.608 1.00 28.02 89 GLY A N 1
ATOM 695 C CA . GLY A 1 89 ? 16.366 -11.739 -20.335 1.00 28.02 89 GLY A CA 1
ATOM 696 C C . GLY A 1 89 ? 15.747 -13.076 -19.901 1.00 28.02 89 GLY A C 1
ATOM 697 O O . GLY A 1 89 ? 16.246 -14.132 -20.281 1.00 28.02 89 GLY A O 1
ATOM 698 N N . CYS A 1 90 ? 14.659 -13.058 -19.129 1.00 35.44 90 CYS A N 1
ATOM 699 C CA . CYS A 1 90 ? 13.903 -14.258 -18.797 1.00 35.44 90 CYS A CA 1
ATOM 700 C C . CYS A 1 90 ? 12.848 -14.462 -19.887 1.00 35.44 90 CYS A C 1
ATOM 702 O O . CYS A 1 90 ? 11.724 -13.966 -19.795 1.00 35.44 90 CYS A O 1
ATOM 704 N N . ALA A 1 91 ? 13.244 -15.132 -20.969 1.00 31.42 91 ALA A N 1
ATOM 705 C CA . ALA A 1 91 ? 12.287 -15.645 -21.936 1.00 31.42 91 ALA A CA 1
ATOM 706 C C . ALA A 1 91 ? 11.322 -16.602 -21.209 1.00 31.42 91 ALA A C 1
ATOM 708 O O . ALA A 1 91 ? 11.787 -17.441 -20.431 1.00 31.42 91 ALA A O 1
ATOM 709 N N . PRO A 1 92 ? 9.998 -16.530 -21.443 1.00 37.59 92 PRO A N 1
ATOM 710 C CA . PRO A 1 92 ? 9.129 -17.618 -21.037 1.00 37.59 92 PRO A CA 1
ATOM 711 C C . PRO A 1 92 ? 9.571 -18.853 -21.823 1.00 37.59 92 PRO A C 1
ATOM 713 O O . PRO A 1 92 ? 9.466 -18.889 -23.049 1.00 37.59 92 PRO A O 1
ATOM 716 N N . GLN A 1 93 ? 10.110 -19.854 -21.129 1.00 32.00 93 GLN A N 1
ATOM 717 C CA . GLN A 1 93 ? 10.304 -21.166 -21.725 1.00 32.00 93 GLN A CA 1
ATOM 718 C C . GLN A 1 93 ? 8.910 -21.702 -22.061 1.00 32.00 93 GLN A C 1
ATOM 720 O O . GLN A 1 93 ? 8.164 -22.111 -21.171 1.00 32.00 93 GLN A O 1
ATOM 725 N N . LEU A 1 94 ? 8.539 -21.634 -23.343 1.00 29.83 94 LEU A N 1
ATOM 726 C CA . LEU A 1 94 ? 7.421 -22.398 -23.872 1.00 29.83 94 LEU A CA 1
ATOM 727 C C . LEU A 1 94 ? 7.751 -23.875 -23.654 1.00 29.83 94 LEU A C 1
ATOM 729 O O . LEU A 1 94 ? 8.640 -24.420 -24.308 1.00 29.83 94 LEU A O 1
ATOM 733 N N . SER A 1 95 ? 7.041 -24.517 -22.735 1.00 28.27 95 SER A N 1
ATOM 734 C CA . SER A 1 95 ? 6.904 -25.967 -22.770 1.00 28.27 95 SER A CA 1
ATOM 735 C C . SER A 1 95 ? 5.974 -26.303 -23.937 1.00 28.27 95 SER A C 1
ATOM 737 O O . SER A 1 95 ? 4.819 -25.875 -23.941 1.00 28.27 95 SER A O 1
ATOM 739 N N . ILE A 1 96 ? 6.534 -26.985 -24.942 1.00 38.94 96 ILE A N 1
ATOM 740 C CA . ILE A 1 96 ? 5.811 -27.687 -26.017 1.00 38.94 96 ILE A CA 1
ATOM 741 C C . ILE A 1 96 ? 4.897 -28.752 -25.410 1.00 38.94 96 ILE A C 1
ATOM 743 O O . ILE A 1 96 ? 5.338 -29.400 -24.432 1.00 38.94 96 ILE A O 1
#